Protein AF-A0A7F5R5F1-F1 (afdb_monomer_lite)

pLDDT: mean 70.43, std 15.76, range [36.12, 92.0]

Secondary structure (DSSP, 8-state):
--HHHHHHHHHHHHHHHHHHTT----PEEEEEE-SS----TT-EEEEEEES--SBSPTTEEEEHHHHTTEEEEEEEPTT-EEEEEEEEEETTEEEEEEEEEEEPPPPEEEEEETTEEEEEE---

Radius of gyration: 22.98 Å; chains: 1; bounding box: 72×23×54 Å

Foldseek 3Di:
DVPVVVVVVVVVVVVVVVVVVPPDDFWDKDKDFDPDQLQDPQKKKFKAKPPQFWPPGGRDIDGSNRCRRIDIITRDFAQDKMKMWIWIDHPVDTHTDDIDIDGHHFDWDFDDDPNDTDTDGDRD

Structure (mmCIF, N/CA/C/O backbone):
data_AF-A0A7F5R5F1-F1
#
_entry.id   AF-A0A7F5R5F1-F1
#
loop_
_atom_site.group_PDB
_atom_site.id
_atom_site.type_symbol
_atom_site.label_atom_id
_atom_site.label_alt_id
_atom_site.label_comp_id
_atom_site.label_asym_id
_atom_site.label_entity_id
_atom_site.label_seq_id
_atom_site.pdbx_PDB_ins_code
_atom_site.Cartn_x
_atom_site.Cartn_y
_atom_site.Cartn_z
_atom_site.occupancy
_atom_site.B_iso_or_equiv
_atom_site.auth_seq_id
_atom_site.auth_comp_id
_atom_site.auth_asym_id
_atom_site.auth_atom_id
_atom_site.pdbx_PDB_model_num
ATOM 1 N N . MET A 1 1 ? -53.175 -1.351 33.189 1.00 55.12 1 MET A N 1
ATOM 2 C CA . MET A 1 1 ? -52.900 -1.044 31.766 1.00 55.12 1 MET A CA 1
ATOM 3 C C . MET A 1 1 ? -51.477 -0.511 31.512 1.00 55.12 1 MET A C 1
ATOM 5 O O . MET A 1 1 ? -51.253 0.048 30.451 1.00 55.12 1 MET A O 1
ATOM 9 N N . SER A 1 2 ? -50.496 -0.690 32.419 1.00 60.06 2 SER A N 1
ATOM 10 C CA . SER A 1 2 ? -49.129 -0.146 32.237 1.00 60.06 2 SER A CA 1
ATOM 11 C C . SER A 1 2 ? -48.059 -1.182 31.859 1.00 60.06 2 SER A C 1
ATOM 13 O O . SER A 1 2 ? -47.018 -0.809 31.330 1.00 60.06 2 SER A O 1
ATOM 15 N N . THR A 1 3 ? -48.308 -2.479 32.065 1.00 58.78 3 THR A N 1
ATOM 16 C CA . THR A 1 3 ? -47.327 -3.549 31.806 1.00 58.78 3 THR A CA 1
ATOM 17 C C . THR A 1 3 ? -47.057 -3.774 30.315 1.00 58.78 3 THR A C 1
ATOM 19 O O . THR A 1 3 ? -45.923 -4.044 29.935 1.00 58.78 3 THR A O 1
ATOM 22 N N . GLY A 1 4 ? -48.066 -3.595 29.453 1.00 64.19 4 GLY A N 1
ATOM 23 C CA . GLY A 1 4 ? -47.917 -3.751 28.000 1.00 64.19 4 GLY A CA 1
ATOM 24 C C . GLY A 1 4 ? -47.038 -2.676 27.354 1.00 64.19 4 GLY A C 1
ATOM 25 O O . GLY A 1 4 ? -46.247 -2.978 26.467 1.00 64.19 4 GLY A O 1
ATOM 26 N N . LEU A 1 5 ? -47.111 -1.434 27.842 1.00 60.97 5 LEU A N 1
ATOM 27 C CA . LEU A 1 5 ? -46.338 -0.316 27.293 1.00 60.97 5 LEU A CA 1
ATOM 28 C C . LEU A 1 5 ? -44.843 -0.426 27.640 1.00 60.97 5 LEU A C 1
ATOM 30 O O . LEU A 1 5 ? -43.988 -0.102 26.820 1.00 60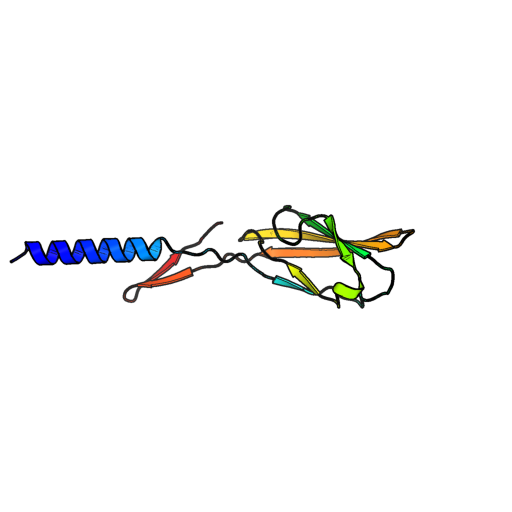.97 5 LEU A O 1
ATOM 34 N N . GLN A 1 6 ? -44.523 -0.939 28.833 1.00 64.31 6 GLN A N 1
ATOM 35 C CA . GLN A 1 6 ? -43.135 -1.181 29.239 1.00 64.31 6 GLN A CA 1
ATOM 36 C C . GLN A 1 6 ? -42.494 -2.337 28.465 1.00 64.31 6 GLN A C 1
ATOM 38 O O . GLN A 1 6 ? -41.336 -2.234 28.068 1.00 64.31 6 GLN A O 1
ATOM 43 N N . PHE A 1 7 ? -43.259 -3.393 28.172 1.00 66.56 7 PHE A N 1
ATOM 44 C CA . PHE A 1 7 ? -42.803 -4.486 27.309 1.00 66.56 7 PHE A CA 1
A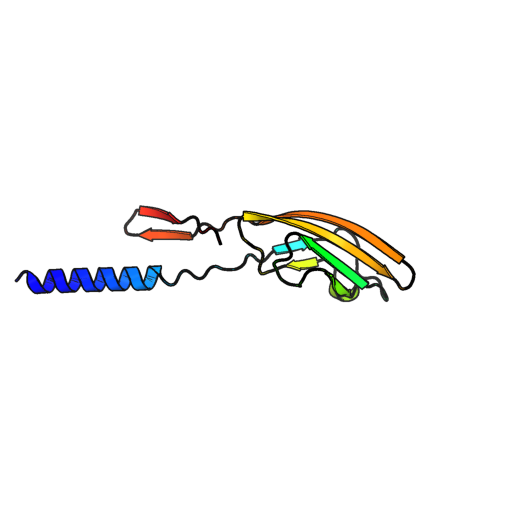TOM 45 C C . PHE A 1 7 ? -42.507 -4.017 25.880 1.00 66.56 7 PHE A C 1
ATOM 47 O O . PHE A 1 7 ? -41.467 -4.366 25.324 1.00 66.56 7 PHE A O 1
ATOM 54 N N . PHE A 1 8 ? -43.383 -3.188 25.305 1.00 66.38 8 PHE A N 1
ATOM 55 C CA . PHE A 1 8 ? -43.162 -2.593 23.984 1.00 66.38 8 PHE A CA 1
ATOM 56 C C . PHE A 1 8 ? -41.915 -1.704 23.953 1.00 66.38 8 PHE A C 1
ATOM 58 O O . PHE A 1 8 ? -41.111 -1.813 23.032 1.00 66.38 8 PHE A O 1
ATOM 65 N N . SER A 1 9 ? -41.718 -0.877 24.980 1.00 73.88 9 SER A N 1
ATOM 66 C CA . SER A 1 9 ? -40.540 -0.010 25.093 1.00 73.88 9 SER A CA 1
ATOM 67 C C . SER A 1 9 ? -39.229 -0.808 25.157 1.00 73.88 9 SER A C 1
ATOM 69 O O . SER A 1 9 ? -38.282 -0.509 24.432 1.00 73.88 9 SER A O 1
ATOM 71 N N . LEU A 1 10 ? -39.186 -1.887 25.948 1.00 74.88 10 LEU A N 1
ATOM 72 C CA . LEU A 1 10 ? -38.009 -2.759 26.047 1.00 74.88 10 LEU A CA 1
ATOM 73 C C . LEU A 1 10 ? -37.709 -3.499 24.736 1.00 74.88 10 LEU A C 1
ATOM 75 O O . LEU A 1 10 ? -36.543 -3.631 24.370 1.00 74.88 10 LEU A O 1
ATOM 79 N N . LEU A 1 11 ? -38.739 -3.941 24.008 1.00 75.81 11 LEU A N 1
ATOM 80 C CA . LEU A 1 11 ? -38.592 -4.582 22.696 1.00 75.81 11 LEU A CA 1
ATOM 81 C C . LEU A 1 11 ? -38.044 -3.621 21.637 1.00 75.81 11 LEU A C 1
ATOM 83 O O . LEU A 1 11 ? -37.168 -4.006 20.865 1.00 75.81 11 LEU A O 1
ATOM 87 N N . VAL A 1 12 ? -38.518 -2.372 21.624 1.00 75.94 12 VAL A N 1
ATOM 88 C CA . VAL A 1 12 ? -37.989 -1.323 20.739 1.00 75.94 12 VAL A CA 1
ATOM 89 C C . VAL A 1 12 ? -36.538 -1.015 21.094 1.00 75.94 12 VAL A C 1
ATOM 91 O O . VAL A 1 12 ? -35.692 -0.971 20.206 1.00 75.94 12 VAL A O 1
ATOM 94 N N . CYS A 1 13 ? -36.222 -0.882 22.383 1.00 70.50 13 CYS A N 1
ATOM 95 C CA . CYS A 1 13 ? -34.863 -0.615 22.847 1.00 70.50 13 CYS A CA 1
ATOM 96 C C . CYS A 1 13 ? -33.901 -1.755 22.462 1.00 70.50 13 CYS A C 1
ATOM 98 O O . CYS A 1 13 ? -32.836 -1.508 21.901 1.00 70.50 13 CYS A O 1
ATOM 100 N N . LEU A 1 14 ? -34.312 -3.013 22.655 1.00 70.75 14 LEU A N 1
ATOM 101 C CA . LEU A 1 14 ? -33.543 -4.186 22.238 1.00 70.75 14 LEU A CA 1
ATOM 102 C C . LEU A 1 14 ? -33.358 -4.237 20.714 1.00 70.75 14 LEU A C 1
ATOM 104 O O . LEU A 1 14 ? -32.261 -4.519 20.241 1.00 70.75 14 LEU A O 1
ATOM 108 N N . TYR A 1 15 ? -34.402 -3.931 19.939 1.00 69.25 15 TYR A N 1
ATOM 109 C CA . TYR A 1 15 ? -34.326 -3.881 18.479 1.00 69.25 15 TYR A CA 1
ATOM 110 C C . TYR A 1 15 ? -33.355 -2.798 17.997 1.00 69.25 15 TYR A C 1
ATOM 112 O O . TYR A 1 15 ? -32.523 -3.072 17.137 1.00 69.25 15 TYR A O 1
ATOM 120 N N . VAL A 1 16 ? -33.396 -1.602 18.591 1.00 66.88 16 VAL A N 1
ATOM 121 C CA . VAL A 1 16 ? -32.458 -0.510 18.291 1.00 66.88 16 VAL A CA 1
ATOM 122 C C . VAL A 1 16 ? -31.022 -0.922 18.628 1.00 66.88 16 VAL A C 1
ATOM 124 O O . VAL A 1 16 ? -30.146 -0.786 17.778 1.00 66.88 16 VAL A O 1
ATOM 127 N N . VAL A 1 17 ? -30.777 -1.520 19.799 1.00 65.25 17 VAL A N 1
ATOM 128 C CA . VAL A 1 17 ? -29.444 -2.025 20.189 1.00 65.25 17 VAL A CA 1
ATOM 129 C C . VAL A 1 17 ? -28.930 -3.086 19.205 1.00 65.25 17 VAL A C 1
ATOM 131 O O . VAL A 1 17 ? -27.759 -3.063 18.825 1.00 65.25 17 VAL A O 1
ATOM 134 N N . LEU A 1 18 ? -29.804 -3.976 18.723 1.00 60.59 18 LEU A N 1
ATOM 135 C CA . LEU A 1 18 ? -29.452 -4.991 17.724 1.00 60.59 18 LEU A CA 1
ATOM 136 C C . LEU A 1 18 ? -29.137 -4.399 16.338 1.00 60.59 18 LEU A C 1
ATOM 138 O O . LEU A 1 18 ? -28.342 -4.989 15.606 1.00 60.59 18 LEU A O 1
ATOM 142 N N . GLN A 1 19 ? -29.721 -3.254 15.967 1.00 55.97 19 GLN A N 1
ATOM 143 C CA . GLN A 1 19 ? -29.379 -2.546 14.722 1.00 55.97 19 GLN A CA 1
ATOM 144 C C . GLN A 1 19 ? -28.057 -1.774 14.846 1.00 55.97 19 GLN A C 1
ATOM 146 O O . GLN A 1 19 ? -27.254 -1.794 13.916 1.00 55.97 19 GLN A O 1
ATOM 151 N N . VAL A 1 20 ? -27.782 -1.163 16.005 1.00 55.66 20 VAL A N 1
ATOM 152 C CA . VAL A 1 20 ? -26.508 -0.463 16.276 1.00 55.66 20 VAL A CA 1
ATOM 153 C C . VAL A 1 20 ? -25.319 -1.439 16.288 1.00 55.66 20 VAL A C 1
ATOM 155 O O . VAL A 1 20 ? -24.214 -1.069 15.912 1.00 55.66 20 VAL A O 1
ATOM 158 N N . GLY A 1 21 ? -25.537 -2.715 16.625 1.00 47.91 21 GLY A N 1
ATOM 159 C CA . GLY A 1 21 ? -24.506 -3.761 16.559 1.00 47.91 21 GLY A CA 1
ATOM 160 C C . GLY A 1 21 ? -24.085 -4.189 15.144 1.00 47.91 21 GLY A C 1
ATOM 161 O O . GLY A 1 21 ? -23.136 -4.957 15.006 1.00 47.91 21 GLY A O 1
ATOM 162 N N . LYS A 1 22 ? -24.758 -3.714 14.086 1.00 43.97 22 LYS A N 1
ATOM 163 C CA . LYS A 1 22 ? -24.425 -4.015 12.680 1.00 43.97 22 LYS A CA 1
ATOM 164 C C . LYS A 1 22 ? -23.692 -2.863 12.000 1.00 43.97 22 LYS A C 1
ATOM 166 O O . LYS A 1 22 ? -23.963 -2.533 10.847 1.00 43.97 22 LYS A O 1
ATOM 171 N N . ILE A 1 23 ? -22.755 -2.244 12.705 1.00 49.56 23 ILE A N 1
ATOM 172 C CA . ILE A 1 23 ? -21.845 -1.295 12.077 1.00 49.56 23 ILE A CA 1
ATOM 173 C C . ILE A 1 23 ? -20.795 -2.098 11.306 1.00 49.56 23 ILE A C 1
ATOM 175 O O . ILE A 1 23 ? -19.832 -2.615 11.867 1.00 49.56 23 ILE A O 1
ATOM 179 N N . SER A 1 24 ? -21.015 -2.249 10.001 1.00 45.12 24 SER A N 1
ATOM 180 C CA . SER A 1 24 ? -19.979 -2.720 9.088 1.00 45.12 24 SER A CA 1
ATOM 181 C C . SER A 1 24 ? -18.941 -1.613 8.947 1.00 45.12 24 SER A C 1
ATOM 183 O O . SER A 1 24 ? -19.262 -0.523 8.483 1.00 45.12 24 SER A O 1
ATOM 185 N N . VAL A 1 25 ? -17.707 -1.883 9.366 1.00 49.16 25 VAL A N 1
ATOM 186 C CA . VAL A 1 25 ? -16.557 -1.028 9.070 1.00 49.16 25 VAL A CA 1
ATOM 187 C C . VAL A 1 25 ? -16.136 -1.348 7.646 1.00 49.16 25 VAL A C 1
ATOM 189 O O . VAL A 1 25 ? -15.767 -2.482 7.338 1.00 49.16 25 VAL A O 1
ATOM 192 N N . TRP A 1 26 ? -16.237 -0.361 6.764 1.00 49.62 26 TRP A N 1
ATOM 193 C CA . TRP A 1 26 ? -15.792 -0.507 5.388 1.00 49.62 26 TRP A CA 1
ATOM 194 C C . TRP A 1 26 ? -14.327 -0.100 5.356 1.00 49.62 26 TRP A C 1
ATOM 196 O O . TRP A 1 26 ? -13.982 1.040 5.658 1.00 49.62 26 TRP A O 1
ATOM 206 N N . ALA A 1 27 ? -13.467 -1.064 5.038 1.00 55.44 27 ALA A N 1
ATOM 207 C CA . ALA A 1 27 ? -12.085 -0.794 4.691 1.00 55.44 27 ALA A CA 1
ATOM 208 C C . ALA A 1 27 ? -12.025 0.326 3.645 1.00 55.44 27 ALA A C 1
ATOM 210 O O . ALA A 1 27 ? -12.771 0.309 2.665 1.00 55.44 27 ALA A O 1
ATOM 211 N N . THR A 1 28 ? -11.128 1.286 3.847 1.00 65.81 28 THR A N 1
ATOM 212 C CA . THR A 1 28 ? -10.962 2.392 2.903 1.00 65.81 28 THR A CA 1
ATOM 213 C C . THR A 1 28 ? -10.311 1.847 1.631 1.00 65.81 28 THR A C 1
ATOM 215 O O . THR A 1 28 ? -9.253 1.214 1.713 1.00 65.81 28 THR A O 1
ATOM 218 N N . GLU A 1 29 ? -10.926 2.085 0.475 1.00 66.88 29 GLU A N 1
ATOM 219 C CA . GLU A 1 29 ? -10.309 1.865 -0.833 1.00 66.88 29 GLU A CA 1
ATOM 220 C C . GLU A 1 29 ? -9.854 3.218 -1.380 1.00 66.88 29 GLU A C 1
ATOM 222 O O . GLU A 1 29 ? -10.621 4.184 -1.381 1.00 66.88 29 GLU A O 1
ATOM 227 N N . PHE A 1 30 ? -8.607 3.302 -1.838 1.00 71.00 30 PHE A N 1
ATOM 228 C CA . PHE A 1 30 ? -8.124 4.475 -2.552 1.00 71.00 30 PHE A CA 1
ATOM 229 C C . PHE A 1 30 ? -7.254 4.092 -3.742 1.00 71.00 30 PHE A C 1
ATOM 231 O O . PHE A 1 30 ? -6.634 3.028 -3.814 1.00 71.00 30 PHE A O 1
ATOM 238 N N . VAL A 1 31 ? -7.258 4.998 -4.712 1.00 74.31 31 VAL A N 1
ATOM 239 C CA . VAL A 1 31 ? -6.609 4.834 -6.003 1.00 74.31 31 VAL A CA 1
ATOM 240 C C . VAL A 1 31 ? -5.342 5.675 -6.003 1.00 74.31 31 VAL A C 1
ATOM 242 O O . VAL A 1 31 ? -5.399 6.898 -5.871 1.00 74.31 31 VAL A O 1
ATOM 245 N N . ILE A 1 32 ? -4.194 5.018 -6.130 1.00 77.12 32 ILE A N 1
ATOM 246 C CA . ILE A 1 32 ? -2.897 5.683 -6.188 1.00 77.12 32 ILE A CA 1
ATOM 247 C C . ILE A 1 32 ? -2.572 5.945 -7.655 1.00 77.12 32 ILE A C 1
ATOM 249 O O . ILE A 1 32 ? -2.307 5.011 -8.412 1.00 77.12 32 ILE A O 1
ATOM 253 N N . HIS A 1 33 ? -2.578 7.219 -8.042 1.00 77.06 33 HIS A N 1
ATOM 254 C CA . HIS A 1 33 ? -2.115 7.656 -9.355 1.00 77.06 33 HIS A CA 1
ATOM 255 C C . HIS A 1 33 ? -0.606 7.878 -9.316 1.00 77.06 33 HIS A C 1
ATOM 257 O O . HIS A 1 33 ? -0.118 8.691 -8.525 1.00 77.06 33 HIS A O 1
ATOM 263 N N . ILE A 1 34 ? 0.133 7.176 -10.173 1.00 72.62 34 ILE A N 1
ATOM 264 C CA . ILE A 1 34 ? 1.586 7.328 -10.256 1.00 72.62 34 ILE A CA 1
ATOM 265 C C . ILE A 1 34 ? 1.910 8.141 -11.512 1.00 72.62 34 ILE A C 1
ATOM 267 O O . ILE A 1 34 ? 1.484 7.769 -12.603 1.00 72.62 34 ILE A O 1
ATOM 271 N N . PRO A 1 35 ? 2.643 9.261 -11.396 1.00 61.91 35 PRO A N 1
ATOM 272 C CA . 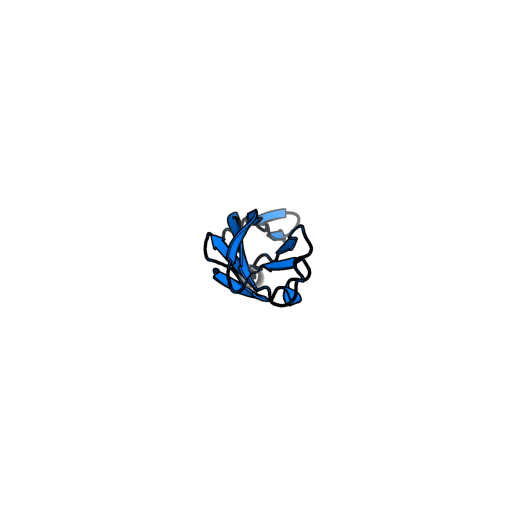PRO A 1 35 ? 3.009 10.056 -12.556 1.00 61.91 35 PRO A CA 1
ATOM 273 C C . PRO A 1 35 ? 4.028 9.314 -13.435 1.00 61.91 35 PRO A C 1
ATOM 275 O O . PRO A 1 35 ? 5.091 8.915 -12.959 1.00 61.91 35 PRO A O 1
ATOM 278 N N . GLY A 1 36 ? 3.729 9.200 -14.731 1.00 62.34 36 GLY A N 1
ATOM 279 C CA . GLY A 1 36 ? 4.615 8.621 -15.748 1.00 62.34 36 GLY A CA 1
ATOM 280 C C . GLY A 1 36 ? 4.007 7.401 -16.437 1.00 62.34 36 GLY A C 1
ATOM 281 O O . GLY A 1 36 ? 3.147 6.748 -15.873 1.00 62.34 36 GLY A O 1
ATOM 282 N N . ASN A 1 37 ? 4.456 7.098 -17.661 1.00 63.88 37 ASN A N 1
ATOM 283 C CA . ASN A 1 37 ? 3.983 5.936 -18.418 1.00 63.88 37 ASN A CA 1
ATOM 284 C C . ASN A 1 37 ? 4.636 4.662 -17.862 1.00 63.88 37 ASN A C 1
ATOM 286 O O . ASN A 1 37 ? 5.766 4.319 -18.232 1.00 63.88 37 ASN A O 1
ATOM 290 N N . LEU A 1 38 ? 3.933 3.988 -16.953 1.00 67.69 38 LEU A N 1
ATOM 291 C CA . LEU A 1 38 ? 4.407 2.772 -16.293 1.00 67.69 38 LEU A CA 1
ATOM 292 C C . LEU A 1 38 ? 4.106 1.506 -17.096 1.00 67.69 38 LEU A C 1
ATOM 294 O O . LEU A 1 38 ? 4.197 0.431 -16.521 1.00 67.69 38 LEU A O 1
ATOM 298 N N . GLY A 1 39 ? 3.730 1.598 -18.377 1.00 63.66 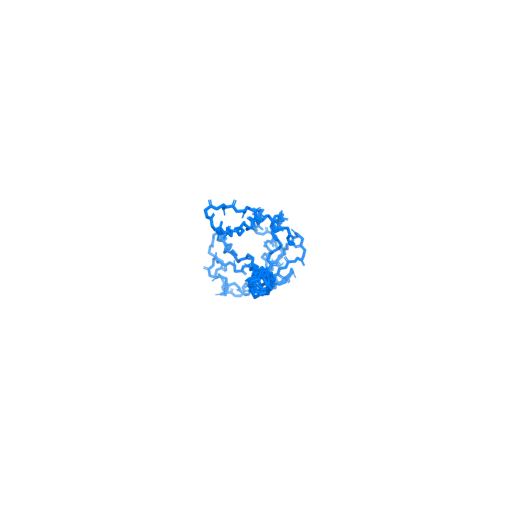39 GLY A N 1
ATOM 299 C CA . GLY A 1 39 ? 3.326 0.473 -19.233 1.00 63.66 39 GLY A CA 1
ATOM 300 C C . GLY A 1 39 ? 4.419 -0.065 -20.168 1.00 63.66 39 GLY A C 1
ATOM 301 O O . GLY A 1 39 ? 4.136 -0.367 -21.324 1.00 63.66 39 GLY A O 1
ATOM 302 N N . GLN A 1 40 ? 5.674 -0.148 -19.720 1.00 70.62 40 GLN A N 1
ATOM 303 C CA . GLN A 1 40 ? 6.779 -0.699 -20.515 1.00 70.62 40 GLN A CA 1
ATOM 304 C C . GLN A 1 40 ? 6.793 -2.240 -20.513 1.00 70.62 40 GLN A C 1
ATOM 306 O O . GLN A 1 40 ? 6.741 -2.891 -19.469 1.00 70.62 40 GLN A O 1
ATOM 311 N N . GLU A 1 41 ? 6.928 -2.855 -21.691 1.00 70.81 41 GLU A N 1
ATOM 312 C CA . GLU A 1 41 ? 7.048 -4.313 -21.789 1.00 70.81 41 GLU A CA 1
ATOM 313 C C . GLU A 1 41 ? 8.331 -4.835 -21.124 1.00 70.81 41 GLU A C 1
ATOM 315 O O . GLU A 1 41 ? 9.406 -4.248 -21.239 1.00 70.81 41 GLU A O 1
ATOM 320 N N . GLY A 1 42 ? 8.218 -5.965 -20.417 1.00 73.00 42 GLY A N 1
ATOM 321 C CA . GLY A 1 42 ? 9.346 -6.608 -19.733 1.00 73.00 42 GLY A CA 1
ATOM 322 C C . GLY A 1 42 ? 9.750 -5.972 -18.397 1.00 73.00 42 GLY A C 1
ATOM 323 O O . GLY A 1 42 ? 10.752 -6.382 -17.814 1.00 73.00 42 GLY A O 1
ATOM 324 N N . VAL A 1 43 ? 8.982 -5.002 -17.892 1.00 78.94 43 VAL A N 1
ATOM 325 C CA . VAL A 1 43 ? 9.234 -4.332 -16.609 1.00 78.94 43 VAL A CA 1
ATOM 326 C C . VAL A 1 43 ? 8.299 -4.857 -15.518 1.00 78.94 43 VAL A C 1
ATOM 328 O O . VAL A 1 43 ? 7.111 -5.107 -15.747 1.00 78.94 43 VAL A O 1
ATOM 331 N N . VAL A 1 44 ? 8.825 -4.992 -14.301 1.00 85.44 44 VAL A N 1
ATOM 332 C CA . VAL A 1 44 ? 8.046 -5.319 -13.103 1.00 85.44 44 VAL A CA 1
ATOM 333 C C . VAL A 1 44 ? 8.240 -4.215 -12.075 1.00 85.44 44 VAL A C 1
ATOM 335 O O . VAL A 1 44 ? 9.357 -3.761 -11.833 1.00 85.44 44 VAL A O 1
ATOM 338 N N . TYR A 1 45 ? 7.155 -3.794 -11.441 1.00 86.62 45 TYR A N 1
ATOM 339 C CA . TYR A 1 45 ? 7.223 -2.900 -10.296 1.00 86.62 45 TYR A CA 1
ATOM 340 C C . TYR A 1 45 ? 6.983 -3.684 -9.019 1.00 86.62 45 TYR A C 1
ATOM 342 O O . TYR A 1 45 ? 6.176 -4.610 -8.984 1.00 86.62 45 TYR A O 1
ATOM 350 N N . ARG A 1 46 ? 7.679 -3.309 -7.955 1.00 89.75 46 ARG A N 1
ATOM 351 C CA . ARG A 1 46 ? 7.447 -3.831 -6.615 1.00 89.75 46 ARG A CA 1
ATOM 352 C C . ARG A 1 46 ? 6.926 -2.706 -5.743 1.00 89.75 46 ARG A C 1
ATOM 354 O O . ARG A 1 46 ? 7.623 -1.713 -5.534 1.00 89.75 46 ARG A O 1
ATOM 361 N N . LEU A 1 47 ? 5.712 -2.887 -5.247 1.00 89.12 47 LEU A N 1
ATOM 362 C CA . LEU A 1 47 ? 5.088 -1.996 -4.286 1.00 89.12 47 LEU A CA 1
ATOM 363 C C . LEU A 1 47 ? 5.483 -2.432 -2.878 1.00 89.12 47 LEU A C 1
ATOM 365 O O . LEU A 1 47 ? 5.255 -3.578 -2.497 1.00 89.12 47 LEU A O 1
ATOM 369 N N . ASP A 1 48 ? 6.040 -1.512 -2.107 1.00 91.06 48 ASP A N 1
ATOM 370 C CA . ASP A 1 48 ? 6.300 -1.680 -0.683 1.00 91.06 48 ASP A CA 1
ATOM 371 C C . ASP A 1 48 ? 5.680 -0.518 0.094 1.00 91.06 48 ASP A C 1
ATOM 373 O O . ASP A 1 48 ? 5.515 0.580 -0.447 1.00 91.06 48 ASP A O 1
ATOM 377 N N . TYR A 1 49 ? 5.283 -0.760 1.339 1.00 91.06 49 TYR A N 1
ATOM 378 C CA . TYR A 1 49 ? 4.660 0.265 2.171 1.00 91.06 49 TYR A CA 1
ATOM 379 C C . TYR A 1 49 ? 4.715 -0.061 3.662 1.00 91.06 49 TYR A C 1
ATOM 381 O O . TYR A 1 49 ? 4.786 -1.221 4.073 1.00 91.06 49 TYR A O 1
ATOM 389 N N . TYR A 1 50 ? 4.636 0.986 4.482 1.00 91.38 50 TYR A N 1
ATOM 390 C CA . TYR A 1 50 ? 4.572 0.881 5.937 1.00 91.38 50 TYR A CA 1
ATOM 391 C C . TYR A 1 50 ? 3.457 1.773 6.503 1.00 91.38 50 TYR A C 1
ATOM 393 O O . TYR A 1 50 ? 3.364 2.924 6.071 1.00 91.38 50 TYR A O 1
ATOM 401 N N . PRO A 1 51 ? 2.651 1.304 7.479 1.00 90.94 51 PRO A N 1
ATOM 402 C CA . PRO A 1 51 ? 2.670 -0.024 8.116 1.00 90.94 51 PRO A CA 1
ATOM 403 C C . PRO A 1 51 ? 2.203 -1.160 7.181 1.00 90.94 51 PRO A C 1
ATOM 405 O O . PRO A 1 51 ? 1.451 -0.898 6.248 1.00 90.94 51 PRO A O 1
ATOM 408 N N . PRO A 1 52 ? 2.615 -2.427 7.407 1.00 90.56 52 PRO A N 1
ATOM 409 C CA . PRO A 1 52 ? 2.396 -3.551 6.484 1.00 90.56 52 PRO A CA 1
ATOM 410 C C . PRO A 1 52 ? 0.963 -4.118 6.548 1.00 90.56 52 PRO A C 1
ATOM 412 O O . PRO A 1 52 ? 0.762 -5.324 6.681 1.00 90.56 52 PRO A O 1
ATOM 415 N N . TYR A 1 53 ? -0.047 -3.249 6.493 1.00 87.06 53 TYR A N 1
ATOM 416 C CA . TYR A 1 53 ? -1.460 -3.613 6.574 1.00 87.06 53 TYR A CA 1
ATOM 417 C C . TYR A 1 53 ? -2.235 -3.060 5.380 1.00 87.06 53 TYR A C 1
ATOM 419 O O . TYR A 1 53 ? -2.241 -1.854 5.154 1.00 87.06 53 TYR A O 1
ATOM 427 N N . GLY A 1 54 ? -2.877 -3.932 4.613 1.00 85.69 54 GLY A N 1
ATOM 428 C CA . GLY A 1 54 ? -3.646 -3.566 3.428 1.00 85.69 54 GLY A CA 1
ATOM 429 C C . GLY A 1 54 ? -3.499 -4.590 2.314 1.00 85.69 54 GLY A C 1
ATOM 430 O O . GLY A 1 54 ? -2.832 -5.615 2.480 1.00 85.69 54 GLY A O 1
ATOM 431 N N . TYR A 1 55 ? -4.127 -4.304 1.181 1.00 85.19 55 TYR A N 1
ATOM 432 C CA . TYR A 1 55 ? -4.098 -5.145 -0.003 1.00 85.19 55 TYR A CA 1
ATOM 433 C C . TYR A 1 55 ? -3.895 -4.300 -1.269 1.00 85.19 55 TYR A C 1
ATOM 435 O O . TYR A 1 55 ? -4.626 -3.321 -1.454 1.00 85.19 55 TYR A O 1
ATOM 443 N N . PRO A 1 56 ? -2.976 -4.687 -2.174 1.00 88.25 56 PRO A N 1
ATOM 444 C CA . PRO A 1 56 ? -2.141 -5.894 -2.125 1.00 88.25 56 PRO A CA 1
ATOM 445 C C . PRO A 1 56 ? -1.074 -5.832 -1.024 1.00 88.25 56 PRO A C 1
ATOM 447 O O . PRO A 1 56 ? -0.717 -4.747 -0.589 1.00 88.25 56 PRO A O 1
ATOM 450 N N . ALA A 1 57 ? -0.588 -6.995 -0.577 1.00 89.75 57 ALA A N 1
ATOM 451 C CA . ALA A 1 57 ? 0.392 -7.113 0.507 1.00 89.75 57 ALA A CA 1
ATOM 452 C C . ALA A 1 57 ? 1.681 -6.310 0.220 1.00 89.75 57 ALA A C 1
ATOM 454 O O . ALA A 1 57 ? 2.032 -6.121 -0.953 1.00 89.75 57 ALA A O 1
ATOM 455 N N . PRO A 1 58 ? 2.435 -5.877 1.246 1.00 89.88 58 PRO A N 1
ATOM 456 C CA . PRO A 1 58 ? 3.712 -5.208 1.020 1.00 89.88 58 PRO A CA 1
ATOM 457 C C . PRO A 1 58 ? 4.680 -6.143 0.286 1.00 89.88 58 PRO A C 1
ATOM 459 O O . PRO A 1 58 ? 4.592 -7.369 0.394 1.00 89.88 58 PRO A O 1
ATOM 462 N N . ASN A 1 59 ? 5.600 -5.566 -0.482 1.00 90.38 59 ASN A N 1
ATOM 463 C CA . ASN A 1 59 ? 6.488 -6.271 -1.408 1.00 90.38 59 ASN A CA 1
ATOM 464 C C . ASN A 1 59 ? 5.784 -7.059 -2.525 1.00 90.38 59 ASN A C 1
ATOM 466 O O . ASN A 1 59 ? 6.387 -7.958 -3.118 1.00 90.38 59 ASN A O 1
ATOM 470 N N . THR A 1 60 ? 4.546 -6.698 -2.871 1.00 87.56 60 THR A N 1
ATOM 471 C CA . THR A 1 60 ? 3.868 -7.277 -4.036 1.00 87.56 60 THR A CA 1
ATOM 472 C C . THR A 1 60 ? 4.525 -6.805 -5.326 1.00 87.56 60 THR A C 1
ATOM 474 O O . THR A 1 60 ? 4.752 -5.611 -5.539 1.00 87.56 60 THR A O 1
ATOM 477 N N . THR A 1 61 ? 4.802 -7.756 -6.214 1.00 88.69 61 THR A N 1
ATOM 478 C CA . THR A 1 61 ? 5.248 -7.489 -7.577 1.00 88.69 61 THR A CA 1
ATOM 479 C C . THR A 1 61 ? 4.051 -7.396 -8.515 1.00 88.69 61 THR A C 1
ATOM 481 O O . THR A 1 61 ? 3.153 -8.236 -8.500 1.00 88.69 61 THR A O 1
ATOM 484 N N . ILE A 1 62 ? 4.036 -6.356 -9.338 1.00 85.94 62 ILE A N 1
ATOM 485 C CA . ILE A 1 62 ? 2.972 -6.057 -10.288 1.00 85.94 62 ILE A CA 1
ATOM 486 C C . ILE A 1 62 ? 3.635 -5.860 -11.648 1.00 85.94 62 ILE A C 1
ATOM 488 O O . ILE A 1 62 ? 4.611 -5.114 -11.777 1.00 85.94 62 ILE A O 1
ATOM 492 N N . ALA A 1 63 ? 3.143 -6.560 -12.669 1.00 83.44 63 ALA A N 1
ATOM 493 C CA . ALA A 1 63 ? 3.667 -6.377 -14.011 1.00 83.44 63 ALA A CA 1
ATOM 494 C C . ALA A 1 63 ? 3.303 -4.975 -14.510 1.00 83.44 63 ALA A C 1
ATOM 496 O O . ALA A 1 63 ? 2.176 -4.515 -14.350 1.00 83.44 63 ALA A O 1
ATOM 497 N N . SER A 1 64 ? 4.259 -4.310 -15.151 1.00 81.00 64 SER A N 1
ATOM 498 C CA . SER A 1 64 ? 4.110 -2.957 -15.694 1.00 81.00 64 SER A CA 1
ATOM 499 C C . SER A 1 64 ? 2.855 -2.788 -16.569 1.00 81.00 64 SER A C 1
ATOM 501 O O . SER A 1 64 ? 2.105 -1.827 -16.406 1.00 81.00 64 SER A O 1
ATOM 503 N N . LYS A 1 65 ? 2.549 -3.786 -17.408 1.00 77.88 65 LYS A N 1
ATOM 504 C CA . LYS A 1 65 ? 1.333 -3.840 -18.242 1.00 77.88 65 LYS A CA 1
ATOM 505 C C . LYS A 1 65 ? 0.007 -3.757 -17.465 1.00 77.88 65 LYS A C 1
ATOM 507 O O . LYS A 1 65 ? -0.993 -3.322 -18.028 1.00 77.88 65 LYS A O 1
ATOM 512 N N . ASP A 1 66 ? -0.005 -4.178 -16.201 1.00 76.50 66 ASP A N 1
ATOM 513 C CA . ASP A 1 66 ? -1.216 -4.278 -15.381 1.00 76.50 66 ASP A CA 1
ATOM 514 C C . ASP A 1 66 ? -1.436 -3.014 -14.536 1.00 76.50 66 ASP A C 1
ATOM 516 O O . ASP A 1 66 ? -2.534 -2.805 -14.026 1.00 76.50 66 ASP A O 1
ATOM 520 N N . ILE A 1 67 ? -0.414 -2.158 -14.402 1.00 73.94 67 ILE A N 1
ATOM 521 C CA . ILE A 1 67 ? -0.501 -0.930 -13.605 1.00 73.94 67 ILE A CA 1
ATOM 522 C C . ILE A 1 67 ? -1.258 0.154 -14.371 1.00 73.94 67 ILE A C 1
ATOM 524 O O . ILE A 1 67 ? -2.033 0.866 -13.754 1.00 73.94 67 ILE A O 1
ATOM 528 N N . GLN A 1 68 ? -1.089 0.278 -15.695 1.00 67.00 68 GLN A N 1
ATOM 529 C CA . GLN A 1 68 ? -1.777 1.281 -16.540 1.00 67.00 68 GLN A CA 1
ATOM 530 C C . GLN A 1 68 ? -1.752 2.740 -16.005 1.00 67.00 68 GLN A C 1
ATOM 532 O O . GLN A 1 68 ? -2.501 3.560 -16.514 1.00 67.00 68 GLN A O 1
ATOM 537 N N . ASP A 1 69 ? -0.901 3.057 -15.014 1.00 70.44 69 ASP A N 1
ATOM 538 C CA . ASP A 1 69 ? -0.759 4.318 -14.241 1.00 70.44 69 ASP A CA 1
ATOM 539 C C . ASP A 1 69 ? -1.511 4.399 -12.890 1.00 70.44 69 ASP A C 1
ATOM 541 O O . ASP A 1 69 ? -1.464 5.419 -12.191 1.00 70.44 69 ASP A O 1
ATOM 545 N N . VAL A 1 70 ? -2.168 3.316 -12.472 1.00 73.00 70 VAL A N 1
ATOM 546 C CA . VAL A 1 70 ? -2.983 3.249 -11.258 1.00 73.00 70 VAL A CA 1
ATOM 547 C C . VAL A 1 70 ? -2.706 1.985 -10.438 1.00 73.00 70 VAL A C 1
ATOM 549 O O . VAL A 1 70 ? -2.784 0.864 -10.933 1.00 73.00 70 VAL A O 1
ATOM 552 N N . ILE A 1 71 ? -2.498 2.150 -9.130 1.00 80.56 71 ILE A N 1
ATOM 553 C CA . ILE A 1 71 ? -2.498 1.038 -8.168 1.00 80.56 71 ILE A CA 1
ATOM 554 C C . ILE A 1 71 ? -3.735 1.146 -7.278 1.00 80.56 71 ILE A C 1
ATOM 556 O O . ILE A 1 71 ? -3.967 2.168 -6.631 1.00 80.56 71 ILE A O 1
ATOM 560 N N . LYS A 1 72 ? -4.527 0.072 -7.236 1.00 82.81 72 LYS A N 1
ATOM 561 C CA . LYS A 1 72 ? -5.662 -0.049 -6.316 1.00 82.81 72 LYS A CA 1
ATOM 562 C C . LYS A 1 72 ? -5.167 -0.545 -4.966 1.00 82.81 72 LYS A C 1
ATOM 564 O O . LYS A 1 72 ? -4.569 -1.619 -4.897 1.00 82.81 72 LYS A O 1
ATOM 569 N N . PHE A 1 73 ? -5.435 0.224 -3.918 1.00 84.19 73 PHE A N 1
ATOM 570 C CA . PHE A 1 73 ? -5.124 -0.147 -2.546 1.00 84.19 73 PHE A CA 1
ATOM 571 C C . PHE A 1 73 ? -6.404 -0.208 -1.715 1.00 84.19 73 PHE A C 1
ATOM 573 O O . PHE A 1 73 ? -7.260 0.673 -1.789 1.00 84.19 73 PHE A O 1
ATOM 580 N N . SER A 1 74 ? -6.539 -1.262 -0.922 1.00 82.56 74 SER A N 1
ATOM 581 C CA . SER A 1 74 ? -7.709 -1.527 -0.084 1.00 82.56 74 SER A CA 1
ATOM 582 C C . SER A 1 74 ? -7.276 -2.061 1.278 1.00 82.56 74 SER A C 1
ATOM 584 O O . SER A 1 74 ? -6.097 -2.336 1.493 1.00 82.56 74 SER A O 1
ATOM 586 N N . GLN A 1 75 ? -8.220 -2.210 2.210 1.00 82.44 75 GLN A N 1
ATOM 587 C CA . GLN A 1 75 ? -7.935 -2.725 3.560 1.00 82.44 75 GLN A CA 1
ATOM 588 C C . GLN A 1 75 ? -6.938 -1.863 4.344 1.00 82.44 75 GLN A C 1
ATOM 590 O O . GLN A 1 75 ? -6.258 -2.358 5.233 1.00 82.44 75 GLN A O 1
ATOM 595 N N . ALA A 1 76 ? -6.859 -0.570 4.031 1.00 80.31 76 ALA A N 1
ATOM 596 C CA . ALA A 1 76 ? -6.053 0.365 4.799 1.00 80.31 76 ALA A CA 1
ATOM 597 C C . ALA A 1 76 ? -6.664 0.578 6.196 1.00 80.31 76 ALA A C 1
ATOM 599 O O . ALA A 1 76 ? -7.889 0.687 6.317 1.00 80.31 76 ALA A O 1
ATOM 600 N N . LEU A 1 77 ? -5.821 0.662 7.228 1.00 81.19 77 LEU A N 1
ATOM 601 C CA . LEU A 1 77 ? -6.232 1.034 8.582 1.00 81.19 77 LEU A CA 1
ATOM 602 C C . LEU A 1 77 ? -6.661 2.505 8.593 1.00 81.19 77 LEU A C 1
ATOM 604 O O . LEU A 1 77 ? -5.866 3.338 8.169 1.00 81.19 77 LEU A O 1
ATOM 608 N N . PRO A 1 78 ? -7.863 2.854 9.070 1.00 75.38 78 PRO A N 1
ATOM 609 C CA . PRO A 1 78 ? -8.305 4.236 9.233 1.00 75.38 78 PRO A CA 1
ATOM 610 C C . PRO A 1 78 ? -7.388 5.064 10.132 1.00 75.38 78 PRO A C 1
ATOM 612 O O . PRO A 1 78 ? -6.718 4.550 11.025 1.00 75.38 78 PRO A O 1
ATOM 615 N N . GLY A 1 79 ? -7.330 6.373 9.872 1.00 77.00 79 GLY A N 1
ATOM 616 C CA . GLY A 1 79 ? -6.487 7.307 10.628 1.00 77.00 79 GLY A CA 1
ATOM 617 C C . GLY A 1 79 ? -4.978 7.026 10.560 1.00 77.00 79 GLY A C 1
ATOM 618 O O . GLY A 1 79 ? -4.202 7.688 11.248 1.00 77.00 79 GLY A O 1
ATOM 619 N N . THR A 1 80 ? -4.538 6.073 9.737 1.00 82.25 80 THR A N 1
ATOM 620 C CA . THR A 1 80 ? -3.147 5.633 9.676 1.00 82.25 80 THR A CA 1
ATOM 621 C C . THR A 1 80 ? -2.413 6.317 8.532 1.00 82.25 80 THR A C 1
ATOM 623 O O . THR A 1 80 ? -2.905 6.443 7.408 1.00 82.25 80 THR A O 1
ATOM 626 N N . LYS A 1 81 ? -1.196 6.776 8.827 1.00 87.81 81 LYS A N 1
ATOM 627 C CA . LYS A 1 81 ? -0.276 7.278 7.812 1.00 87.81 81 LYS A CA 1
ATOM 628 C C . LYS A 1 81 ? 0.446 6.101 7.168 1.00 87.81 81 LYS A C 1
ATOM 630 O O . LYS A 1 81 ? 1.124 5.345 7.859 1.00 87.81 81 LYS A O 1
ATOM 635 N N . TYR A 1 82 ? 0.334 6.009 5.853 1.00 88.19 82 TYR A N 1
ATOM 636 C CA . TYR A 1 82 ? 1.048 5.060 5.021 1.00 88.19 82 TYR A CA 1
ATOM 637 C C . TYR A 1 82 ? 2.144 5.762 4.227 1.00 88.19 82 TYR A C 1
ATOM 639 O O . TYR A 1 82 ? 1.890 6.761 3.549 1.00 88.19 82 TYR A O 1
ATOM 647 N N . ASP A 1 83 ? 3.352 5.215 4.294 1.00 92.00 83 ASP A N 1
ATOM 648 C CA . ASP A 1 83 ? 4.482 5.597 3.453 1.00 92.00 83 ASP A CA 1
ATOM 649 C C . ASP A 1 83 ? 4.665 4.520 2.374 1.00 92.00 83 ASP A C 1
ATOM 651 O O . ASP A 1 83 ? 4.920 3.359 2.693 1.00 92.00 83 ASP A O 1
ATOM 655 N N . PHE A 1 84 ? 4.491 4.899 1.106 1.00 89.88 84 PHE A N 1
ATOM 656 C CA . PHE A 1 84 ? 4.559 4.010 -0.054 1.00 89.88 84 PHE A CA 1
ATOM 657 C C . PHE A 1 84 ? 5.863 4.198 -0.825 1.00 89.88 84 PHE A C 1
ATOM 659 O O . PHE A 1 84 ? 6.306 5.325 -1.061 1.00 89.88 84 PHE A O 1
ATOM 666 N N . TYR A 1 85 ? 6.418 3.084 -1.293 1.00 91.00 85 TYR A N 1
ATOM 667 C CA . TYR A 1 85 ? 7.646 3.002 -2.071 1.00 91.00 85 TYR A CA 1
ATOM 668 C C . TYR A 1 85 ? 7.413 2.099 -3.279 1.00 91.00 85 TYR A C 1
ATOM 670 O O . TYR A 1 85 ? 7.072 0.924 -3.145 1.00 91.00 85 TYR A O 1
ATOM 678 N N . LEU A 1 86 ? 7.616 2.637 -4.477 1.00 87.81 86 LEU A N 1
ATOM 679 C CA . LEU A 1 86 ? 7.527 1.867 -5.709 1.00 87.81 86 LEU A CA 1
ATOM 680 C C . LEU A 1 86 ? 8.920 1.677 -6.290 1.00 87.81 86 LEU A C 1
ATOM 682 O O . LEU A 1 86 ? 9.571 2.638 -6.719 1.00 87.81 86 LEU A O 1
ATOM 686 N N . TYR A 1 87 ? 9.355 0.426 -6.325 1.00 87.62 87 TYR A N 1
ATOM 687 C CA . TYR A 1 87 ? 10.616 0.028 -6.923 1.00 87.62 87 TYR A CA 1
ATOM 688 C C . TYR A 1 87 ? 10.386 -0.452 -8.348 1.00 87.62 87 TYR A C 1
ATOM 690 O O . TYR A 1 87 ? 9.558 -1.325 -8.599 1.00 87.62 87 TYR A O 1
ATOM 698 N N . TYR A 1 88 ? 11.160 0.086 -9.272 1.00 84.19 88 TYR A N 1
ATOM 699 C CA . TYR A 1 88 ? 11.301 -0.443 -10.614 1.00 84.19 88 TYR A CA 1
ATOM 700 C C . TYR A 1 88 ? 12.302 -1.586 -10.590 1.00 84.19 88 TYR A C 1
ATOM 702 O O . TYR A 1 88 ? 13.447 -1.390 -10.179 1.00 84.19 88 TYR A O 1
ATOM 710 N N . SER A 1 89 ? 11.885 -2.757 -11.064 1.00 74.94 89 SER A N 1
ATOM 711 C CA . SER A 1 89 ? 12.763 -3.894 -11.288 1.00 74.94 89 SER A CA 1
ATOM 712 C C . SER A 1 89 ? 12.723 -4.327 -12.754 1.00 74.94 89 SER A C 1
ATOM 714 O O . SER A 1 89 ? 11.707 -4.781 -13.278 1.00 74.94 89 SER A O 1
ATOM 716 N N . ASN A 1 90 ? 13.866 -4.201 -13.416 1.00 73.81 90 ASN A N 1
ATOM 717 C CA . ASN A 1 90 ? 14.165 -4.866 -14.682 1.00 73.81 90 ASN A CA 1
ATOM 718 C C . ASN A 1 90 ? 15.323 -5.842 -14.422 1.00 73.81 90 ASN A C 1
ATOM 720 O O . ASN A 1 90 ? 16.012 -5.699 -13.413 1.00 73.81 90 ASN A O 1
ATOM 724 N N . ALA A 1 91 ? 15.564 -6.809 -15.307 1.00 64.50 91 ALA A N 1
ATOM 725 C CA . ALA A 1 91 ? 16.528 -7.908 -15.173 1.00 64.50 91 ALA A CA 1
ATOM 726 C C . ALA A 1 91 ? 17.938 -7.520 -14.665 1.00 64.50 91 ALA A C 1
ATOM 728 O O . ALA A 1 91 ? 18.690 -8.386 -14.229 1.00 64.50 91 ALA A O 1
ATOM 729 N N . THR A 1 92 ? 18.309 -6.238 -14.704 1.00 64.38 92 THR A N 1
ATOM 730 C CA . THR A 1 92 ? 19.608 -5.717 -14.252 1.00 64.38 92 THR A CA 1
ATOM 731 C C . THR A 1 92 ? 19.512 -4.610 -13.191 1.00 64.38 92 THR A C 1
ATOM 733 O O . THR A 1 92 ? 20.512 -4.289 -12.557 1.00 64.38 92 THR A O 1
ATOM 736 N N . HIS A 1 93 ? 18.339 -4.018 -12.955 1.00 69.00 93 HIS A N 1
ATOM 737 C CA . HIS A 1 93 ? 18.207 -2.810 -12.134 1.00 69.00 93 HIS A CA 1
ATOM 738 C C . HIS A 1 93 ? 17.038 -2.924 -11.165 1.00 69.00 93 HIS A C 1
ATOM 740 O O . HIS A 1 93 ? 15.933 -3.245 -11.586 1.00 69.00 93 HIS A O 1
ATOM 746 N N . ASN A 1 94 ? 17.278 -2.613 -9.890 1.00 77.50 94 ASN A N 1
ATOM 747 C CA . ASN A 1 94 ? 16.243 -2.442 -8.873 1.00 77.50 94 ASN A CA 1
ATOM 748 C C . ASN A 1 94 ? 16.391 -1.044 -8.256 1.00 77.50 94 ASN A C 1
ATOM 750 O O . ASN A 1 94 ? 17.307 -0.814 -7.466 1.00 77.50 94 ASN A O 1
ATOM 754 N N . ILE A 1 95 ? 15.557 -0.098 -8.683 1.00 83.12 95 ILE A N 1
ATOM 755 C CA . ILE A 1 95 ? 15.703 1.333 -8.377 1.00 83.12 95 ILE A CA 1
ATOM 756 C C . ILE A 1 95 ? 14.400 1.854 -7.771 1.00 83.12 95 ILE A C 1
ATOM 758 O O . ILE A 1 95 ? 13.318 1.547 -8.262 1.00 83.12 95 ILE A O 1
ATOM 762 N N . LEU A 1 96 ? 14.492 2.667 -6.717 1.00 84.69 96 LEU A N 1
ATOM 763 C CA . LEU A 1 96 ? 13.338 3.374 -6.162 1.00 84.69 96 LEU A CA 1
ATOM 764 C C . LEU A 1 96 ? 12.876 4.457 -7.147 1.00 84.69 96 LEU A C 1
ATOM 766 O O . LEU A 1 96 ? 13.615 5.400 -7.419 1.00 84.69 96 LEU A O 1
ATOM 770 N N . THR A 1 97 ? 11.664 4.314 -7.677 1.00 79.56 97 THR A N 1
ATOM 771 C CA . THR A 1 97 ? 11.122 5.203 -8.719 1.00 79.56 97 THR A CA 1
ATOM 772 C C . THR A 1 97 ? 10.104 6.206 -8.219 1.00 79.56 97 THR A C 1
ATOM 774 O O . THR A 1 97 ? 9.971 7.275 -8.808 1.00 79.56 97 THR A O 1
ATOM 777 N N . TRP A 1 98 ? 9.376 5.882 -7.154 1.00 83.56 98 TRP A N 1
ATOM 778 C CA . TRP A 1 98 ? 8.328 6.759 -6.656 1.00 83.56 98 TRP A CA 1
ATOM 779 C C . TRP A 1 98 ? 8.096 6.547 -5.165 1.00 83.56 98 TRP A C 1
ATOM 781 O O . TRP A 1 98 ? 8.210 5.432 -4.654 1.00 83.56 98 TRP A O 1
ATOM 791 N N . THR A 1 99 ? 7.773 7.641 -4.483 1.00 86.06 99 THR A N 1
ATOM 792 C CA . THR A 1 99 ? 7.455 7.669 -3.058 1.00 86.06 99 THR A CA 1
ATOM 793 C C . THR A 1 99 ? 6.293 8.609 -2.819 1.00 86.06 99 THR A C 1
ATOM 795 O O . THR A 1 99 ? 6.305 9.731 -3.330 1.00 86.06 99 THR A O 1
ATOM 798 N N . ALA A 1 100 ? 5.343 8.196 -1.993 1.00 83.12 100 ALA A N 1
ATOM 799 C CA . ALA A 1 100 ? 4.285 9.075 -1.522 1.00 83.12 100 ALA A CA 1
ATOM 800 C C . ALA A 1 100 ? 3.889 8.733 -0.096 1.00 83.12 100 ALA A C 1
ATOM 802 O O . ALA A 1 100 ? 4.100 7.619 0.379 1.00 83.12 100 ALA A O 1
ATOM 803 N N . ASN A 1 101 ? 3.280 9.709 0.564 1.00 86.75 101 ASN A N 1
ATOM 804 C CA . ASN A 1 101 ? 2.638 9.511 1.844 1.00 86.75 101 ASN A CA 1
ATOM 805 C C . ASN A 1 101 ? 1.147 9.808 1.716 1.00 86.75 101 ASN A C 1
ATOM 807 O O . ASN A 1 101 ? 0.738 10.797 1.112 1.00 86.75 101 ASN A O 1
ATOM 811 N N . PHE A 1 102 ? 0.334 8.927 2.282 1.00 80.94 102 PHE A N 1
ATOM 812 C CA . PHE A 1 102 ? -1.106 9.114 2.357 1.00 80.94 102 PHE A CA 1
ATOM 813 C C . PHE A 1 102 ? -1.555 8.842 3.779 1.00 80.94 102 PHE A C 1
ATOM 815 O O . PHE A 1 102 ? -1.165 7.847 4.383 1.00 80.94 102 PHE A O 1
ATOM 822 N N . THR A 1 103 ? -2.395 9.720 4.309 1.00 80.62 103 THR A N 1
ATOM 823 C CA . THR A 1 103 ? -3.089 9.470 5.569 1.00 80.62 103 THR A CA 1
ATOM 824 C C . THR A 1 103 ? -4.509 9.071 5.229 1.00 80.62 103 THR A C 1
ATOM 826 O O . THR A 1 103 ? -5.243 9.842 4.610 1.00 80.62 103 THR A O 1
ATOM 829 N N . THR A 1 104 ? -4.896 7.859 5.607 1.00 75.75 104 THR A N 1
ATOM 830 C CA . THR A 1 104 ? -6.276 7.399 5.439 1.00 75.75 104 THR A CA 1
ATOM 831 C C . THR A 1 104 ? -7.200 8.236 6.315 1.00 75.75 104 THR A C 1
ATOM 833 O O . THR A 1 104 ? -6.906 8.455 7.493 1.00 75.75 104 THR A O 1
ATOM 836 N N . GLY A 1 105 ? -8.327 8.676 5.762 1.00 66.31 105 GLY A N 1
ATOM 837 C CA . GLY A 1 105 ? -9.339 9.380 6.539 1.00 66.31 105 GLY A CA 1
ATOM 838 C C . GLY A 1 105 ? -10.000 8.467 7.570 1.00 66.31 105 GLY A C 1
ATOM 839 O O . GLY A 1 105 ? -10.226 7.283 7.319 1.00 66.31 105 GLY A O 1
ATOM 840 N N . THR A 1 106 ? -10.335 9.029 8.727 1.00 57.78 106 THR A N 1
ATOM 841 C CA . THR A 1 106 ? -11.283 8.415 9.658 1.00 57.78 106 THR A CA 1
ATOM 842 C C . THR A 1 106 ? -12.686 8.576 9.075 1.00 57.78 106 THR A C 1
ATOM 844 O O . THR A 1 106 ? -13.104 9.689 8.750 1.00 57.78 106 THR A O 1
ATOM 847 N N . PHE A 1 107 ? -13.417 7.475 8.911 1.00 52.50 107 PHE A N 1
ATOM 848 C CA . PHE A 1 107 ? -14.814 7.529 8.488 1.00 52.50 107 PHE A CA 1
ATOM 849 C C . PHE A 1 107 ? -15.694 7.804 9.709 1.00 52.50 107 PHE A C 1
ATOM 851 O O . PHE A 1 107 ? -15.685 7.045 10.674 1.00 52.50 107 PHE A O 1
ATOM 858 N N . TYR A 1 108 ? -16.472 8.885 9.661 1.00 48.41 108 TYR A N 1
ATOM 859 C CA . TYR A 1 108 ? -17.518 9.155 10.645 1.00 48.41 108 TYR A CA 1
ATOM 860 C C . TYR A 1 108 ? -18.830 8.559 10.142 1.00 48.41 108 TYR A C 1
ATOM 862 O O . TYR A 1 108 ? -19.276 8.879 9.038 1.00 48.41 108 TYR A O 1
ATOM 870 N N . ILE A 1 109 ? -19.467 7.710 10.946 1.00 43.00 109 ILE A N 1
ATOM 871 C CA . ILE A 1 109 ? -20.832 7.261 10.661 1.00 43.00 109 ILE A CA 1
ATOM 872 C C . ILE A 1 109 ? -21.800 8.275 11.267 1.00 43.00 109 ILE A C 1
ATOM 874 O O . ILE A 1 109 ? -21.774 8.531 12.470 1.00 43.00 109 ILE A O 1
ATOM 878 N N . PHE A 1 110 ? -22.669 8.835 10.425 1.00 41.31 110 PHE A N 1
ATOM 879 C CA . PHE A 1 110 ? -23.790 9.660 10.864 1.00 41.31 110 PHE A CA 1
ATOM 880 C C . PHE A 1 110 ? -24.967 8.754 11.210 1.00 41.31 110 PHE A C 1
ATOM 882 O O . PHE A 1 110 ? -25.616 8.202 10.321 1.00 41.31 110 PHE A O 1
ATOM 889 N N . ILE A 1 111 ? -25.261 8.612 12.500 1.00 48.69 111 ILE A N 1
ATOM 890 C CA . ILE A 1 111 ? -26.501 7.979 12.949 1.00 48.69 111 ILE A CA 1
ATOM 891 C C . ILE A 1 111 ? -27.492 9.106 13.25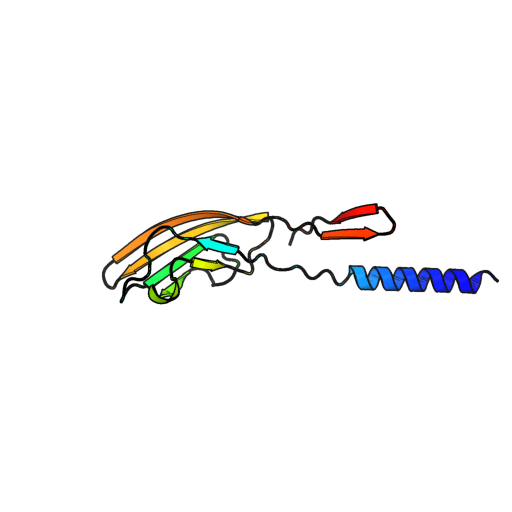8 1.00 48.69 111 ILE A C 1
ATOM 893 O O . ILE A 1 111 ? -27.289 9.870 14.204 1.00 48.69 111 ILE A O 1
ATOM 897 N N . ILE A 1 112 ? -28.539 9.233 12.435 1.00 43.72 112 ILE A N 1
ATOM 898 C CA . ILE A 1 112 ? -29.661 10.146 12.693 1.00 43.72 112 ILE A CA 1
ATOM 899 C C . ILE A 1 112 ? -30.687 9.384 13.533 1.00 43.72 112 ILE A C 1
ATOM 901 O O . ILE A 1 112 ? -31.335 8.464 13.036 1.00 43.72 112 ILE A O 1
ATOM 905 N N . LEU A 1 113 ? -30.835 9.775 14.797 1.00 46.25 113 LEU A N 1
ATOM 906 C CA . LEU A 1 113 ? -31.898 9.300 15.685 1.00 46.25 113 LEU A CA 1
ATOM 907 C C . LEU A 1 113 ? -32.726 10.507 16.112 1.00 46.25 113 LEU A C 1
ATOM 909 O O . LEU A 1 113 ? -32.179 11.418 16.727 1.00 46.25 113 LEU A O 1
ATOM 913 N N . ASP A 1 114 ? -34.014 10.522 15.760 1.00 41.69 114 ASP A N 1
ATOM 914 C CA . ASP A 1 114 ? -35.023 11.459 16.279 1.00 41.69 114 ASP A CA 1
ATOM 915 C C . ASP A 1 114 ? -34.502 12.903 16.457 1.00 41.69 114 ASP A C 1
ATOM 917 O O . ASP A 1 114 ? -34.47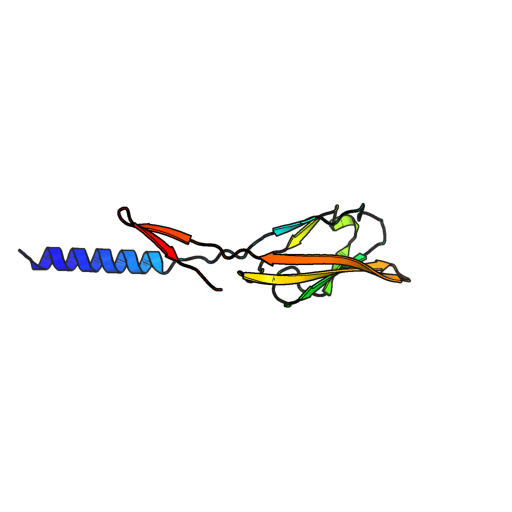8 13.457 17.555 1.00 41.69 114 ASP A O 1
ATOM 921 N N . CYS A 1 115 ? -34.034 13.502 15.354 1.00 41.53 115 CYS A N 1
ATOM 922 C CA . CYS A 1 115 ? -33.495 14.871 15.264 1.00 41.53 115 CYS A CA 1
ATOM 923 C C . CYS A 1 115 ? -32.131 15.139 15.937 1.00 41.53 115 CYS A C 1
ATOM 925 O O . CYS A 1 115 ? -31.698 16.291 15.968 1.00 41.53 115 CYS A O 1
ATOM 927 N N . THR A 1 116 ? -31.419 14.115 16.414 1.00 36.12 116 THR A N 1
ATOM 928 C CA . THR A 1 116 ? -30.078 14.247 17.009 1.00 36.12 116 THR A CA 1
ATOM 929 C C . THR A 1 116 ? -29.032 13.545 16.138 1.00 36.12 116 THR A C 1
ATOM 931 O O . THR A 1 116 ? -29.172 12.366 15.812 1.00 36.12 116 THR A O 1
ATOM 934 N N . CYS A 1 117 ? -27.971 14.264 15.757 1.00 39.25 117 CYS A N 1
ATOM 935 C CA . CYS A 1 117 ? -26.821 13.689 15.056 1.00 39.25 117 CYS A CA 1
ATOM 936 C C . CYS A 1 117 ? -25.781 13.241 16.087 1.00 39.25 117 CYS A C 1
ATOM 938 O O . CYS A 1 117 ? -25.219 14.081 16.791 1.00 39.25 117 CYS A O 1
ATOM 940 N N . ILE A 1 118 ? -25.508 11.937 16.171 1.00 44.53 118 ILE A N 1
ATOM 941 C CA . ILE A 1 118 ? -24.426 11.406 17.009 1.00 44.53 118 ILE A CA 1
ATOM 942 C C . ILE A 1 118 ? -23.228 11.105 16.110 1.00 44.53 118 ILE A C 1
ATOM 944 O O . ILE A 1 118 ? -23.333 10.306 15.179 1.00 44.53 118 ILE A O 1
ATOM 948 N N . TYR A 1 119 ? -22.092 11.743 16.399 1.00 41.62 119 TYR A N 1
ATOM 949 C CA . TYR A 1 119 ? -20.814 11.425 15.769 1.00 41.62 119 TYR A CA 1
ATOM 950 C C . TYR A 1 119 ? -20.203 10.234 16.493 1.00 41.62 119 TYR A C 1
ATOM 952 O O . TYR A 1 119 ? -19.720 10.366 17.618 1.00 41.62 119 TYR A O 1
ATOM 960 N N . VAL A 1 120 ? -20.221 9.071 15.850 1.00 44.62 120 VAL A N 1
ATOM 961 C CA . VAL A 1 120 ? -19.448 7.925 16.323 1.00 44.62 120 VAL A CA 1
ATOM 962 C C . VAL A 1 120 ? -18.132 7.932 15.555 1.00 44.62 120 VAL A C 1
ATOM 964 O O . VAL A 1 120 ? -18.095 7.609 14.367 1.00 44.62 120 VAL A O 1
ATOM 967 N N . GLY A 1 121 ? -17.066 8.375 16.225 1.00 40.81 121 GLY A N 1
ATOM 968 C CA . GLY A 1 121 ? -15.702 8.155 15.757 1.00 40.81 121 GLY A CA 1
ATOM 969 C C . GLY A 1 121 ? -15.389 6.676 15.920 1.00 40.81 121 GLY A C 1
ATOM 970 O O . GLY A 1 121 ? -15.449 6.161 17.035 1.00 40.81 121 GLY A O 1
ATOM 971 N N . ILE A 1 122 ? -15.142 5.986 14.812 1.00 44.69 122 ILE A N 1
ATOM 972 C CA . ILE A 1 122 ? -14.743 4.584 14.842 1.00 44.69 122 ILE A CA 1
ATOM 973 C C . ILE A 1 122 ? -13.253 4.559 14.539 1.00 44.69 122 ILE A C 1
ATOM 975 O O . ILE A 1 122 ? -12.847 4.683 13.385 1.00 44.69 122 ILE A O 1
ATOM 979 N N . ASP A 1 123 ? -12.457 4.446 15.599 1.00 39.75 123 ASP A N 1
ATOM 980 C CA . ASP A 1 123 ? -11.068 4.021 15.490 1.00 39.75 123 ASP A CA 1
ATOM 981 C C . ASP A 1 123 ? -11.106 2.511 15.239 1.00 39.75 123 ASP A C 1
ATOM 983 O O . ASP A 1 123 ? -11.567 1.750 16.095 1.00 39.75 123 ASP A O 1
ATOM 987 N N . THR A 1 124 ? -10.703 2.074 14.050 1.00 47.84 124 THR A N 1
ATOM 988 C CA . THR A 1 124 ? -10.448 0.650 13.783 1.00 47.84 124 THR A CA 1
ATOM 989 C C . THR A 1 124 ? -8.975 0.392 13.630 1.00 47.84 124 THR A C 1
ATOM 991 O O . THR A 1 124 ? -8.360 1.162 12.860 1.00 47.84 124 THR A O 1
#

Sequence (124 aa):
MSTGLQFFSLLVCLYVVLQVGKISVWATEFVIHIPGNLGQEGVVYRLDYYPPYGYPAPNTTIASKDIQDVIKFSQALPGTKYDFYLYYSNATHNILTWTANFTTGTFYIFIILDCTCIYVGIDT

Organism: Agrilus planipennis (NCBI:txid224129)